Protein AF-A0A520HN28-F1 (afdb_monomer)

Radius of gyration: 15.73 Å; Cα contacts (8 Å, |Δi|>4): 301; chains: 1; bounding box: 36×32×41 Å

Foldseek 3Di:
DFPDKDKDWFWAQEPVRAAIKIWMKMKTKDLPQVCLVCQLPPQQPAPQKDWDPWDDAQNDTWGWIWDKDDDPFKIKTWIWTWDADPSMIMIMIGMMIGGRVHDGDDPPGHHPVVRSVVNVVVRRPDHDDDDD

pLDDT: mean 89.57, std 9.9, range [44.41, 97.94]

Mean predicted aligned error: 4.83 Å

Secondary structure (DSSP, 8-state):
--SEEEEEEEEEB-TTSSSEEEEEEEEEEE--HHHHHTGGGGGG-STT-EEEEEEEETTEEEEEEEEEEE-SSEEEEEEEEEEEETTEEEEEEEEEEEETTSPPPPTTPPBHHHHHHHHHHHHHT---S---

Solvent-accessible surface area (backbone atoms only — not comparable to full-atom values): 7020 Å² total; per-residue (Å²): 128,68,75,48,76,50,78,49,73,39,69,12,35,33,92,85,70,52,19,21,24,37,28,30,35,40,38,35,34,25,65,50,65,76,54,37,79,42,31,75,54,59,51,54,75,48,99,57,32,39,84,47,78,67,41,80,53,56,91,39,74,23,43,28,16,37,36,53,50,78,59,96,50,35,34,40,41,33,41,30,34,19,32,76,54,94,76,28,19,38,40,39,38,44,35,43,39,37,30,49,78,42,69,69,53,62,91,86,42,44,48,41,69,56,36,44,49,55,40,49,53,56,59,68,69,45,69,79,74,82,84,125

Structure (mmCIF, N/CA/C/O backbone):
data_AF-A0A520HN28-F1
#
_entry.id   AF-A0A520HN28-F1
#
loop_
_atom_site.group_PDB
_atom_site.id
_atom_site.type_symbol
_atom_site.label_atom_id
_atom_site.label_alt_id
_atom_site.label_comp_id
_atom_site.label_asym_id
_atom_site.label_entity_id
_atom_site.label_seq_id
_atom_site.pdbx_PDB_ins_code
_atom_site.Cartn_x
_atom_site.Cartn_y
_atom_site.Cartn_z
_atom_site.occupancy
_atom_site.B_iso_or_equiv
_atom_site.auth_seq_id
_atom_site.auth_comp_id
_atom_site.auth_asym_id
_atom_site.auth_atom_id
_atom_site.pdbx_PDB_model_num
ATOM 1 N N . MET A 1 1 ? -18.957 3.413 0.484 1.00 56.78 1 MET A N 1
ATOM 2 C CA . MET A 1 1 ? -17.827 4.060 -0.220 1.00 56.78 1 MET A CA 1
ATOM 3 C C . MET A 1 1 ? -16.946 4.739 0.820 1.00 56.78 1 MET A C 1
ATOM 5 O O . MET A 1 1 ? -17.413 4.866 1.945 1.00 56.78 1 MET A O 1
ATOM 9 N N . ALA A 1 2 ? -15.690 5.065 0.501 1.00 64.81 2 ALA A N 1
ATOM 10 C CA . ALA A 1 2 ? -14.836 5.834 1.411 1.00 64.81 2 ALA A CA 1
ATOM 11 C C . ALA A 1 2 ? -15.340 7.282 1.513 1.00 64.81 2 ALA A C 1
ATOM 13 O O . ALA A 1 2 ? -15.861 7.808 0.532 1.00 64.81 2 ALA A O 1
ATOM 14 N N 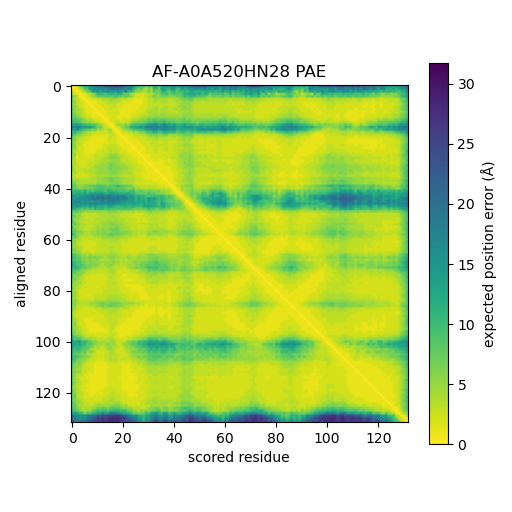. ASP A 1 3 ? -15.183 7.897 2.681 1.00 75.12 3 ASP A N 1
ATOM 15 C CA . ASP A 1 3 ? -15.627 9.268 2.951 1.00 75.12 3 ASP A CA 1
ATOM 16 C C . ASP A 1 3 ? -14.594 10.284 2.428 1.00 75.12 3 ASP A C 1
ATOM 18 O O . ASP A 1 3 ? -14.963 11.362 1.972 1.00 75.12 3 ASP A O 1
ATOM 22 N N . ALA A 1 4 ? -13.303 9.931 2.448 1.00 78.06 4 ALA A N 1
ATOM 23 C CA . ALA A 1 4 ? -12.239 10.660 1.758 1.00 78.06 4 ALA A CA 1
ATOM 24 C C . ALA A 1 4 ? -11.094 9.723 1.351 1.00 78.06 4 ALA A C 1
ATOM 26 O O . ALA A 1 4 ? -10.909 8.658 1.952 1.00 78.06 4 ALA A O 1
ATOM 27 N N . VAL A 1 5 ? -10.322 10.144 0.342 1.00 87.44 5 VAL A N 1
ATOM 28 C CA . VAL A 1 5 ? -9.172 9.406 -0.194 1.00 87.44 5 VAL A CA 1
ATOM 29 C C . VAL A 1 5 ? -8.017 10.364 -0.492 1.00 87.44 5 VAL A C 1
ATOM 31 O O . VAL A 1 5 ? -8.213 11.392 -1.134 1.00 87.44 5 VAL A O 1
ATOM 34 N N . ALA A 1 6 ? -6.808 9.998 -0.072 1.00 91.69 6 ALA A N 1
ATOM 35 C CA . ALA A 1 6 ? -5.555 10.602 -0.514 1.00 91.69 6 ALA A CA 1
ATOM 36 C C . ALA A 1 6 ? -4.742 9.568 -1.303 1.00 91.69 6 ALA A C 1
ATOM 38 O O . ALA A 1 6 ? -4.728 8.383 -0.966 1.00 91.69 6 ALA A O 1
ATOM 39 N N . ARG A 1 7 ? -4.062 10.007 -2.364 1.00 95.50 7 ARG A N 1
ATOM 40 C CA . ARG A 1 7 ? -3.231 9.141 -3.204 1.00 95.50 7 ARG A CA 1
ATOM 41 C C . ARG A 1 7 ? -1.917 9.834 -3.523 1.00 95.50 7 ARG A C 1
ATOM 43 O O . ARG A 1 7 ? -1.912 10.919 -4.092 1.00 95.50 7 ARG A O 1
ATOM 50 N N . PHE A 1 8 ? -0.823 9.147 -3.230 1.00 97.00 8 PHE A N 1
ATOM 51 C CA . PHE A 1 8 ? 0.528 9.522 -3.624 1.00 97.00 8 PHE A CA 1
ATOM 52 C C . PHE A 1 8 ? 1.049 8.460 -4.574 1.00 97.00 8 PHE A C 1
ATOM 54 O O . PHE A 1 8 ? 0.833 7.271 -4.340 1.00 97.00 8 PHE A O 1
ATOM 61 N N . TRP A 1 9 ? 1.697 8.869 -5.656 1.00 97.31 9 TRP A N 1
ATOM 62 C CA . TRP A 1 9 ? 2.242 7.926 -6.620 1.00 97.31 9 TRP A CA 1
ATOM 63 C C . TRP A 1 9 ? 3.431 8.512 -7.360 1.00 97.31 9 TRP A C 1
ATOM 65 O O . TRP A 1 9 ? 3.580 9.729 -7.472 1.00 97.31 9 TRP A O 1
ATOM 75 N N . GLN A 1 10 ? 4.271 7.623 -7.874 1.00 97.12 10 GLN A N 1
ATOM 76 C CA . GLN A 1 10 ? 5.426 7.981 -8.672 1.00 97.12 10 GLN A CA 1
ATOM 77 C C . GLN A 1 10 ? 5.666 6.918 -9.743 1.00 97.12 10 GLN A C 1
ATOM 79 O O . GLN A 1 10 ? 5.740 5.726 -9.445 1.00 97.12 10 GLN A O 1
ATOM 84 N N . VAL A 1 11 ? 5.799 7.362 -10.993 1.00 96.44 11 VAL A N 1
ATOM 85 C CA . VAL A 1 11 ? 6.295 6.521 -12.089 1.00 96.44 11 VAL A CA 1
ATOM 86 C C . VAL A 1 11 ? 7.805 6.353 -11.939 1.00 96.44 11 VAL A C 1
ATOM 88 O O . VAL A 1 11 ? 8.523 7.310 -11.641 1.00 96.44 11 VAL A O 1
ATOM 91 N N . ALA A 1 12 ? 8.285 5.136 -12.157 1.00 96.69 12 ALA A N 1
ATOM 92 C CA . ALA A 1 12 ? 9.661 4.740 -11.945 1.00 96.69 12 ALA A CA 1
ATOM 93 C C . ALA A 1 12 ? 10.150 3.774 -13.026 1.00 96.69 12 ALA A C 1
ATOM 95 O O . ALA A 1 12 ? 9.376 3.060 -13.673 1.00 96.69 12 ALA A O 1
ATOM 96 N N . LYS A 1 13 ? 11.473 3.740 -13.188 1.00 95.94 13 LYS A N 1
ATOM 97 C CA . LYS A 1 13 ? 12.160 2.782 -14.053 1.00 95.94 13 LYS A CA 1
ATOM 98 C C . LYS A 1 13 ? 12.034 1.375 -13.467 1.00 95.94 13 LYS A C 1
ATOM 100 O O . LYS A 1 13 ? 12.406 1.193 -12.301 1.00 95.94 13 LYS A O 1
ATOM 105 N N . PRO A 1 14 ? 11.533 0.404 -14.247 1.00 92.69 14 PRO A N 1
ATOM 106 C CA . PRO A 1 14 ? 11.383 -0.974 -13.806 1.00 92.69 14 PRO A CA 1
ATOM 107 C C . PRO A 1 14 ? 12.756 -1.605 -13.553 1.00 92.69 14 PRO A C 1
ATOM 109 O O . PRO A 1 14 ? 13.738 -1.259 -14.213 1.00 92.69 14 PRO A O 1
ATOM 112 N N . ARG A 1 15 ? 12.837 -2.547 -12.608 1.00 87.56 15 ARG A N 1
ATOM 113 C CA . ARG A 1 15 ? 14.091 -3.260 -12.307 1.00 87.56 15 ARG A CA 1
ATOM 114 C C . ARG A 1 15 ? 14.584 -4.116 -13.482 1.00 87.56 15 ARG A C 1
ATOM 116 O O . ARG A 1 15 ? 15.789 -4.254 -13.657 1.00 87.56 15 ARG A O 1
ATOM 123 N N . ASP A 1 16 ? 13.667 -4.682 -14.257 1.00 80.75 16 ASP A N 1
ATOM 124 C CA . ASP A 1 16 ? 13.908 -5.561 -15.410 1.00 80.75 16 ASP A CA 1
ATOM 125 C C . ASP A 1 16 ? 13.970 -4.805 -16.752 1.00 80.75 16 ASP A C 1
ATOM 127 O O . ASP A 1 16 ? 14.130 -5.418 -17.803 1.00 80.75 16 ASP A O 1
ATOM 131 N N . GLY A 1 17 ? 13.891 -3.470 -16.729 1.00 77.06 17 GLY A N 1
ATOM 132 C CA . GLY A 1 17 ? 14.136 -2.610 -17.892 1.00 77.06 17 GLY A CA 1
ATOM 133 C C . GLY A 1 17 ? 12.993 -2.507 -18.908 1.00 77.06 17 GLY A C 1
ATOM 134 O O . GLY A 1 17 ? 13.103 -1.709 -19.837 1.00 77.06 17 GLY A O 1
ATOM 135 N N . VAL A 1 18 ? 11.893 -3.248 -18.738 1.00 83.56 18 VAL A N 1
ATOM 136 C CA . VAL A 1 18 ? 10.777 -3.268 -19.698 1.00 83.56 18 VAL A CA 1
ATOM 137 C C . VAL A 1 18 ? 9.565 -2.507 -19.164 1.00 83.56 18 VAL A C 1
ATOM 139 O O . VAL A 1 18 ? 9.041 -2.804 -18.091 1.00 83.56 18 VAL A O 1
ATOM 142 N N . GLY A 1 19 ? 9.090 -1.536 -19.947 1.00 90.94 19 GLY A N 1
ATOM 143 C CA . GLY A 1 19 ? 7.911 -0.739 -19.620 1.00 90.94 19 GLY A CA 1
ATOM 144 C C . GLY A 1 19 ? 8.154 0.230 -18.461 1.00 90.94 19 GLY A C 1
ATOM 145 O O . GLY A 1 19 ? 9.195 0.885 -18.397 1.00 90.94 19 GLY A O 1
ATOM 146 N N . GLN A 1 20 ? 7.187 0.337 -17.548 1.00 94.56 20 GLN A N 1
ATOM 147 C CA . GLN A 1 20 ? 7.249 1.232 -16.388 1.00 94.56 20 GLN A CA 1
ATOM 148 C C . GLN A 1 20 ? 6.662 0.598 -15.125 1.00 94.56 20 GLN A C 1
ATOM 150 O O . GLN A 1 20 ? 5.839 -0.315 -15.193 1.00 94.56 20 GLN A O 1
ATOM 155 N N . VAL A 1 21 ? 7.047 1.123 -13.962 1.00 95.62 21 VAL A N 1
ATOM 156 C CA . VAL A 1 21 ? 6.429 0.788 -12.673 1.00 95.62 21 VAL A CA 1
ATOM 157 C C . VAL A 1 21 ? 5.823 2.041 -12.061 1.00 95.62 21 VAL A C 1
ATOM 159 O O . VAL A 1 21 ? 6.410 3.115 -12.131 1.00 95.62 21 VAL A O 1
ATOM 162 N N . ILE A 1 22 ? 4.661 1.903 -11.436 1.00 96.56 22 ILE A N 1
ATOM 163 C CA . ILE A 1 22 ? 4.045 2.918 -10.592 1.00 96.56 22 ILE A CA 1
ATOM 164 C C . ILE A 1 22 ? 4.126 2.424 -9.153 1.00 96.56 22 ILE A C 1
ATOM 166 O O . ILE A 1 22 ? 3.546 1.398 -8.802 1.00 96.56 22 ILE A O 1
ATOM 170 N N . GLU A 1 23 ? 4.838 3.169 -8.316 1.00 97.94 23 GLU A N 1
ATOM 171 C CA . GLU A 1 23 ? 4.820 2.980 -6.870 1.00 97.94 23 GLU A CA 1
ATOM 172 C C . GLU A 1 23 ? 3.795 3.936 -6.272 1.00 97.94 23 GLU A C 1
ATOM 174 O O . GLU A 1 23 ? 3.785 5.121 -6.598 1.00 97.94 23 GLU A O 1
ATOM 179 N N . MET A 1 24 ? 2.907 3.424 -5.424 1.00 97.81 24 MET A N 1
ATOM 180 C CA . MET A 1 24 ? 1.760 4.169 -4.923 1.00 97.81 24 MET A CA 1
ATOM 181 C C . MET A 1 24 ? 1.466 3.864 -3.454 1.00 97.81 24 MET A C 1
ATOM 183 O O . MET A 1 24 ? 1.652 2.736 -2.988 1.00 97.81 24 MET A O 1
ATOM 187 N N . VAL A 1 25 ? 0.961 4.876 -2.748 1.00 97.19 25 VAL A N 1
ATOM 188 C CA . VAL A 1 25 ? 0.250 4.755 -1.471 1.00 97.19 25 VAL A CA 1
ATOM 189 C C . VAL A 1 25 ? -1.132 5.374 -1.638 1.00 97.19 25 VAL A C 1
ATOM 191 O O . VAL A 1 25 ? -1.259 6.531 -2.045 1.00 97.19 25 VAL A O 1
ATOM 194 N N . GLN A 1 26 ? -2.171 4.610 -1.321 1.00 95.31 26 GLN A N 1
ATOM 195 C CA . GLN A 1 26 ? -3.540 5.105 -1.217 1.00 95.31 26 GLN A CA 1
ATOM 196 C C . GLN A 1 26 ? -3.978 5.057 0.236 1.00 95.31 26 GLN A C 1
ATOM 198 O O . GLN A 1 26 ? -3.679 4.103 0.943 1.00 95.31 26 GLN A O 1
ATOM 203 N N . ILE A 1 27 ? -4.679 6.089 0.681 1.00 94.12 27 ILE A N 1
ATOM 204 C CA . ILE A 1 27 ? -5.158 6.222 2.051 1.00 94.12 27 ILE A CA 1
ATOM 205 C C . ILE A 1 27 ? -6.626 6.588 1.966 1.00 94.12 27 ILE A C 1
ATOM 207 O O . ILE A 1 27 ? -6.989 7.489 1.215 1.00 94.12 27 ILE A O 1
ATOM 211 N N . GLY A 1 28 ? -7.469 5.926 2.741 1.00 93.25 28 GLY A N 1
ATOM 212 C CA . GLY A 1 28 ? -8.877 6.269 2.836 1.00 93.25 28 GLY A CA 1
ATOM 213 C C . GLY A 1 28 ? -9.411 6.075 4.240 1.00 93.25 28 GLY A C 1
ATOM 214 O O . GLY A 1 28 ? -8.855 5.315 5.034 1.00 93.25 28 GLY A O 1
ATOM 215 N N . PHE A 1 29 ? -10.520 6.743 4.537 1.00 93.44 29 PHE A N 1
ATOM 216 C CA . PHE A 1 29 ? -11.283 6.470 5.748 1.00 93.44 29 PHE A CA 1
ATOM 217 C C . PHE A 1 29 ? -12.780 6.418 5.466 1.00 93.44 29 PHE A C 1
ATOM 219 O O . PHE A 1 29 ? -13.258 6.969 4.474 1.00 93.44 29 PHE A O 1
ATOM 226 N N . SER A 1 30 ? -13.532 5.747 6.335 1.00 93.69 30 SER A N 1
ATOM 227 C CA . SER A 1 30 ? -14.991 5.804 6.322 1.00 93.69 30 SER A CA 1
ATOM 228 C C . SER A 1 30 ? -15.584 5.578 7.703 1.00 93.69 30 SER A C 1
ATOM 230 O O . SER A 1 30 ? -15.141 4.699 8.445 1.00 93.69 30 SER A O 1
ATOM 232 N N . ARG A 1 31 ? -16.629 6.344 8.015 1.00 93.62 31 ARG A N 1
ATOM 233 C CA . ARG A 1 31 ? -17.474 6.190 9.209 1.00 93.62 31 ARG A CA 1
ATOM 234 C C . ARG A 1 31 ? -18.761 5.420 8.923 1.00 93.62 31 ARG A C 1
ATOM 236 O O . ARG A 1 31 ? -19.568 5.205 9.821 1.00 93.62 31 ARG A O 1
ATOM 243 N N . ASN A 1 32 ? -18.982 5.001 7.676 1.00 94.25 32 ASN A N 1
ATOM 244 C CA . ASN A 1 32 ? -20.153 4.213 7.320 1.00 94.25 32 ASN A CA 1
ATOM 245 C C . ASN A 1 32 ? -20.154 2.883 8.094 1.00 94.25 32 ASN A C 1
ATOM 247 O O . ASN A 1 32 ? -19.217 2.093 7.970 1.00 94.25 32 ASN A O 1
ATOM 251 N N . ALA A 1 33 ? -21.226 2.613 8.844 1.00 93.69 33 ALA A N 1
ATOM 252 C CA . ALA A 1 33 ? -21.321 1.447 9.723 1.00 93.69 33 ALA A CA 1
ATOM 253 C C . ALA A 1 33 ? -21.069 0.112 8.994 1.00 93.69 33 ALA A C 1
ATOM 255 O O . ALA A 1 33 ? -20.368 -0.754 9.515 1.00 93.69 33 ALA A O 1
ATOM 256 N N . ALA A 1 34 ? -21.550 -0.036 7.754 1.00 91.56 34 ALA A N 1
ATOM 257 C CA . ALA A 1 34 ? -21.325 -1.242 6.958 1.00 91.56 34 ALA A CA 1
ATOM 258 C C . ALA A 1 34 ? -19.863 -1.387 6.497 1.00 91.56 34 ALA A C 1
ATOM 260 O O . ALA A 1 34 ? -19.373 -2.503 6.320 1.00 91.56 34 ALA A O 1
ATOM 261 N N . VAL A 1 35 ? -19.144 -0.274 6.302 1.00 90.56 35 VAL A N 1
ATOM 262 C CA . VAL A 1 35 ? -17.700 -0.288 6.015 1.00 90.56 35 VAL A CA 1
ATOM 263 C C . VAL A 1 35 ? -16.906 -0.621 7.275 1.00 90.56 35 VAL A C 1
ATOM 265 O O . VAL A 1 35 ? -16.007 -1.457 7.210 1.00 90.56 35 VAL A O 1
ATOM 268 N N . VAL A 1 36 ? -17.265 -0.029 8.415 1.00 93.50 36 VAL A N 1
ATOM 269 C CA . VAL A 1 36 ? -16.621 -0.284 9.712 1.00 93.50 36 VAL A CA 1
ATOM 270 C C . VAL A 1 36 ? -16.752 -1.755 10.108 1.00 93.50 36 VAL A C 1
ATOM 272 O O . VAL A 1 36 ? -15.739 -2.390 10.397 1.00 93.50 36 VAL A O 1
ATOM 275 N N . ALA A 1 37 ? -17.953 -2.333 10.003 1.00 92.12 37 ALA A N 1
ATOM 276 C CA . ALA A 1 37 ? -18.224 -3.729 10.359 1.00 92.12 37 ALA A CA 1
ATOM 277 C C . ALA A 1 37 ? -17.363 -4.747 9.587 1.00 92.12 37 ALA A C 1
ATOM 279 O O . ALA A 1 37 ? -17.040 -5.812 10.104 1.00 92.12 37 ALA A O 1
ATOM 280 N N . ARG A 1 38 ? -16.955 -4.417 8.354 1.00 90.44 38 ARG A N 1
ATOM 281 C CA . ARG A 1 38 ? -16.125 -5.283 7.496 1.00 90.44 38 ARG A CA 1
ATOM 282 C C . ARG A 1 38 ? -14.682 -4.803 7.339 1.00 90.44 38 ARG A C 1
ATOM 284 O O . ARG A 1 38 ? -13.940 -5.365 6.536 1.00 90.44 38 ARG A O 1
ATOM 291 N N . CYS A 1 39 ? -14.286 -3.745 8.045 1.00 90.94 39 CYS A N 1
ATOM 292 C CA . CYS A 1 39 ? -13.024 -3.048 7.805 1.00 90.94 39 CYS A CA 1
ATOM 293 C C . CYS A 1 39 ? -11.826 -3.996 7.922 1.00 90.94 39 CYS A C 1
ATOM 295 O O . CYS A 1 39 ? -10.994 -4.075 7.018 1.00 90.94 39 CYS A O 1
ATOM 297 N N . GLY A 1 40 ? -11.803 -4.792 8.996 1.00 85.12 40 GLY A N 1
ATOM 298 C CA . GLY A 1 40 ? -10.724 -5.731 9.284 1.00 85.12 40 GLY A CA 1
ATOM 299 C C . GLY A 1 40 ? -10.565 -6.848 8.254 1.00 85.12 40 GLY A C 1
ATOM 300 O O . GLY A 1 40 ? -9.482 -7.403 8.160 1.00 85.12 40 GLY A O 1
ATOM 301 N N . THR A 1 41 ? -11.581 -7.168 7.449 1.00 83.69 41 THR A N 1
ATOM 302 C CA . THR A 1 41 ? -11.537 -8.260 6.455 1.00 83.69 41 THR A CA 1
ATOM 303 C C . THR A 1 41 ? -11.556 -7.764 5.012 1.00 83.69 41 THR A C 1
ATOM 305 O O . THR A 1 41 ? -11.387 -8.550 4.084 1.00 83.69 41 THR A O 1
ATOM 308 N N . ALA A 1 42 ? -11.713 -6.456 4.789 1.00 76.31 42 ALA A N 1
ATOM 309 C CA . ALA A 1 42 ? -11.805 -5.883 3.449 1.00 76.31 42 ALA A CA 1
ATOM 310 C C . ALA A 1 42 ? -10.550 -6.127 2.591 1.00 76.31 42 ALA A C 1
ATOM 312 O O . ALA A 1 42 ? -10.679 -6.257 1.378 1.00 76.31 42 ALA A O 1
ATOM 313 N N . GLY A 1 43 ? -9.366 -6.227 3.206 1.00 65.94 43 GLY A N 1
ATOM 314 C CA . GLY A 1 43 ? -8.119 -6.559 2.505 1.00 65.94 43 GLY A CA 1
ATOM 315 C C . GLY A 1 43 ? -7.954 -8.046 2.157 1.00 65.94 43 GLY A C 1
ATOM 316 O O . GLY A 1 43 ? -7.039 -8.394 1.427 1.00 65.94 43 GLY A O 1
ATOM 317 N N . ALA A 1 44 ? -8.840 -8.935 2.617 1.00 67.75 44 ALA A N 1
ATOM 318 C CA . ALA A 1 44 ? -8.781 -10.370 2.311 1.00 67.75 44 ALA A CA 1
ATOM 319 C C . ALA A 1 44 ? -9.532 -10.764 1.023 1.00 67.75 44 ALA A C 1
ATOM 321 O O . ALA A 1 44 ? -9.625 -11.943 0.707 1.00 67.75 44 ALA A O 1
ATOM 322 N N . LYS A 1 45 ? -10.142 -9.808 0.309 1.00 66.94 45 LYS A N 1
ATOM 323 C CA . LYS A 1 45 ? -11.139 -10.099 -0.739 1.00 66.94 45 LYS A CA 1
ATOM 324 C C . LYS A 1 45 ? -10.569 -10.464 -2.118 1.00 66.94 45 LYS A C 1
ATOM 326 O O . LYS A 1 45 ? -11.355 -10.728 -3.023 1.00 66.94 45 LYS A O 1
ATOM 331 N N . GLY A 1 46 ? -9.250 -10.456 -2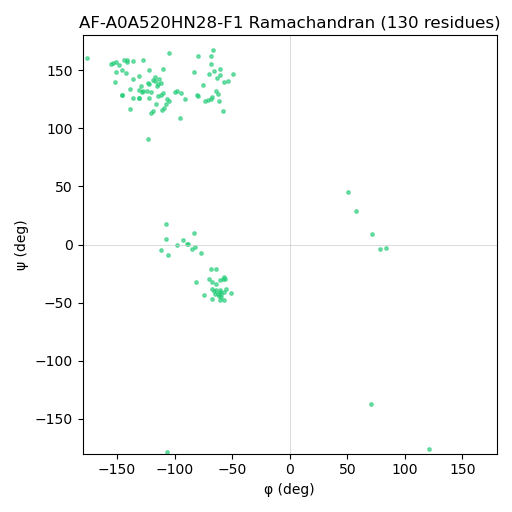.304 1.00 62.25 46 GLY A N 1
ATOM 332 C CA . GLY A 1 46 ? -8.619 -10.883 -3.556 1.00 62.25 46 GLY A CA 1
ATOM 333 C C . GLY A 1 46 ? -8.453 -12.403 -3.628 1.00 62.25 46 GLY A C 1
ATOM 334 O O . GLY A 1 46 ? -8.209 -13.038 -2.607 1.00 62.25 46 GLY A O 1
ATOM 335 N N . ALA A 1 47 ? -8.513 -12.984 -4.832 1.00 65.94 47 ALA A N 1
ATOM 336 C CA . ALA A 1 47 ? -8.272 -14.421 -5.049 1.00 65.94 47 ALA A CA 1
ATOM 337 C C . ALA A 1 47 ? -6.885 -14.881 -4.548 1.00 65.94 47 ALA A C 1
ATOM 339 O O . ALA A 1 47 ? -6.727 -16.016 -4.112 1.00 65.94 47 ALA A O 1
ATOM 340 N N . ASN A 1 48 ? -5.909 -13.966 -4.545 1.00 72.69 48 ASN A N 1
ATOM 341 C CA . ASN A 1 48 ? -4.543 -14.182 -4.055 1.00 72.69 48 ASN A CA 1
ATOM 342 C C . ASN A 1 48 ? -4.269 -13.458 -2.722 1.00 72.69 48 ASN A C 1
ATOM 344 O O . ASN A 1 48 ? -3.115 -13.203 -2.369 1.00 72.69 48 ASN A O 1
ATOM 348 N N . GLY A 1 49 ? -5.323 -13.064 -2.005 1.00 80.75 49 GLY A N 1
ATOM 349 C CA . GLY A 1 49 ? -5.211 -12.362 -0.736 1.00 80.75 49 GLY A CA 1
ATOM 350 C C . GLY A 1 49 ? -4.707 -13.282 0.364 1.00 80.75 49 GLY A C 1
ATOM 351 O O . GLY A 1 49 ? -5.307 -14.312 0.661 1.00 80.75 49 GLY A O 1
ATOM 352 N N . ARG A 1 50 ? -3.611 -12.895 1.015 1.00 90.25 50 ARG A N 1
ATOM 353 C CA . ARG A 1 50 ? -3.041 -13.631 2.148 1.00 90.25 50 ARG A CA 1
ATOM 354 C C . ARG A 1 50 ? -2.916 -12.722 3.358 1.00 90.25 50 ARG A C 1
ATOM 356 O O . ARG A 1 50 ? -2.377 -11.620 3.267 1.00 90.25 50 ARG A O 1
ATOM 363 N N . ARG A 1 51 ? -3.377 -13.204 4.514 1.00 92.44 51 ARG A N 1
ATOM 364 C CA . ARG A 1 51 ? -3.172 -12.525 5.798 1.00 92.44 51 ARG A CA 1
ATOM 365 C C . ARG A 1 51 ? -1.681 -12.486 6.136 1.00 92.44 51 ARG A C 1
ATOM 367 O O . ARG A 1 51 ? -0.996 -13.503 6.058 1.00 92.44 51 ARG A O 1
ATOM 374 N N . LEU A 1 52 ? -1.196 -11.316 6.525 1.00 94.00 52 LEU A N 1
ATOM 375 C CA . LEU A 1 52 ? 0.145 -11.117 7.065 1.00 94.00 52 LEU A CA 1
ATOM 376 C C . LEU A 1 52 ? 0.067 -10.915 8.586 1.00 94.00 52 LEU A C 1
ATOM 378 O O . LEU A 1 52 ? -1.018 -10.629 9.108 1.00 94.00 52 LEU A O 1
ATOM 382 N N . PRO A 1 53 ? 1.201 -11.018 9.304 1.00 95.69 53 PRO A N 1
ATOM 383 C CA . PRO A 1 53 ? 1.284 -10.525 10.669 1.00 95.69 53 PRO A CA 1
ATOM 384 C C . PRO A 1 53 ? 0.845 -9.064 10.743 1.00 95.69 53 PRO A C 1
ATOM 386 O O . PRO A 1 53 ? 1.157 -8.261 9.856 1.00 95.69 53 PRO A O 1
ATOM 389 N N . ASP A 1 54 ? 0.128 -8.730 11.809 1.00 94.88 54 ASP A N 1
ATOM 390 C CA . ASP A 1 54 ? -0.317 -7.363 12.042 1.00 94.88 54 ASP A CA 1
ATOM 391 C C . ASP A 1 54 ? 0.877 -6.412 12.165 1.00 94.88 54 ASP A C 1
ATOM 393 O O . ASP A 1 54 ? 1.966 -6.793 12.599 1.00 94.88 54 ASP A O 1
ATOM 397 N N . ARG A 1 55 ? 0.665 -5.154 11.779 1.00 93.19 55 ARG A N 1
ATOM 398 C CA . ARG A 1 55 ? 1.699 -4.116 11.799 1.00 93.19 55 ARG A CA 1
ATOM 399 C C . ARG A 1 55 ? 1.331 -2.994 12.750 1.00 93.19 55 ARG A C 1
ATOM 401 O O . ARG A 1 55 ? 0.171 -2.606 12.839 1.00 93.19 55 ARG A O 1
ATOM 408 N N . MET A 1 56 ? 2.335 -2.442 13.419 1.00 92.50 56 MET A N 1
ATOM 409 C CA . MET A 1 56 ? 2.187 -1.203 14.174 1.00 92.50 56 MET A CA 1
ATOM 410 C C . MET A 1 56 ? 2.526 -0.026 13.267 1.00 92.50 56 MET A C 1
ATOM 412 O O . MET A 1 56 ? 3.602 0.005 12.673 1.00 92.50 56 MET A O 1
ATOM 416 N N . LEU A 1 57 ? 1.608 0.929 13.151 1.00 90.38 57 LEU A N 1
ATOM 417 C CA . LEU A 1 57 ? 1.813 2.154 12.383 1.00 90.38 57 LEU A CA 1
ATOM 418 C C . LEU A 1 57 ? 1.080 3.305 13.070 1.00 90.38 57 LEU A C 1
ATOM 420 O O . LEU A 1 57 ? -0.092 3.175 13.434 1.00 90.38 57 LEU A O 1
ATOM 424 N N . GLY A 1 58 ? 1.801 4.403 13.303 1.00 86.75 58 GLY A N 1
ATOM 425 C CA . GLY A 1 58 ? 1.272 5.582 13.989 1.00 86.75 58 GLY A CA 1
ATOM 426 C C . GLY A 1 58 ? 0.716 5.301 15.392 1.00 86.75 58 GLY A C 1
ATOM 427 O O . GLY A 1 58 ? -0.223 5.971 15.798 1.00 86.75 58 GLY A O 1
ATOM 428 N N . GLY A 1 59 ? 1.237 4.293 16.105 1.00 89.44 59 GLY A N 1
ATOM 429 C CA . GLY A 1 59 ? 0.763 3.891 17.440 1.00 89.44 59 GLY A CA 1
ATOM 430 C C . GLY A 1 59 ? -0.445 2.945 17.453 1.00 89.44 59 GLY A C 1
ATOM 431 O O . GLY A 1 59 ? -0.831 2.467 18.516 1.00 89.44 59 GLY A O 1
ATOM 432 N N . HIS A 1 60 ? -1.009 2.609 16.292 1.00 93.12 60 HIS A N 1
ATOM 433 C CA . HIS A 1 60 ? -2.161 1.715 16.182 1.00 93.12 60 HIS A CA 1
ATOM 434 C C . HIS A 1 60 ? -1.781 0.370 15.568 1.00 93.12 60 HIS A C 1
ATOM 436 O O . HIS A 1 60 ? -0.858 0.276 14.756 1.00 93.12 60 HIS A O 1
ATOM 442 N N . ARG A 1 61 ? -2.523 -0.675 15.947 1.00 94.44 61 ARG A N 1
ATOM 443 C CA . ARG A 1 61 ? -2.429 -2.000 15.331 1.00 94.44 61 ARG A CA 1
ATOM 444 C C . ARG A 1 61 ? -3.228 -2.015 14.032 1.00 94.44 61 ARG A C 1
ATOM 446 O O . ARG A 1 61 ? -4.410 -1.667 14.010 1.00 94.44 61 ARG A O 1
ATOM 453 N N . TRP A 1 62 ? -2.585 -2.459 12.965 1.00 95.06 62 TRP A N 1
ATOM 454 C CA . TRP A 1 62 ? -3.166 -2.616 11.642 1.00 95.06 62 TRP A CA 1
ATOM 455 C C . TRP A 1 62 ? -3.197 -4.084 11.273 1.00 95.06 62 TRP A C 1
ATOM 457 O O . TRP A 1 62 ? -2.185 -4.783 11.301 1.00 95.06 62 TRP A O 1
ATOM 467 N N . THR A 1 63 ? -4.377 -4.529 10.875 1.00 95.50 63 THR A N 1
ATOM 468 C CA . THR A 1 63 ? -4.531 -5.784 10.163 1.00 95.50 63 THR A CA 1
ATOM 469 C C . THR A 1 63 ? -3.894 -5.639 8.782 1.00 95.50 63 THR A C 1
ATOM 471 O O . THR A 1 63 ? -4.234 -4.707 8.055 1.00 95.50 63 THR A O 1
ATOM 474 N N . ALA A 1 64 ? -2.992 -6.552 8.422 1.00 95.38 64 ALA A N 1
ATOM 475 C CA . ALA A 1 64 ? -2.234 -6.485 7.177 1.00 95.38 64 ALA A CA 1
ATOM 476 C C . ALA A 1 64 ? -2.532 -7.664 6.244 1.00 95.38 64 ALA A C 1
ATOM 478 O O . ALA A 1 64 ? -2.626 -8.814 6.678 1.00 95.38 64 ALA A O 1
ATOM 479 N N . TYR A 1 65 ? -2.614 -7.381 4.950 1.00 94.56 65 TYR A N 1
ATOM 480 C CA . TYR A 1 65 ? -2.790 -8.368 3.890 1.00 94.56 65 TYR A CA 1
ATOM 481 C C . TYR A 1 65 ? -1.776 -8.138 2.779 1.00 94.56 65 TYR A C 1
ATOM 483 O O . TYR A 1 65 ? -1.440 -6.997 2.479 1.00 94.56 65 TYR A O 1
ATOM 491 N N . SER A 1 66 ? -1.305 -9.214 2.156 1.00 93.56 66 SER A N 1
ATOM 492 C CA . SER A 1 66 ? -0.665 -9.148 0.844 1.00 93.56 66 SER A CA 1
ATOM 493 C C . SER A 1 66 ? -1.684 -9.523 -0.219 1.00 93.56 66 SER A C 1
ATOM 495 O O . SER A 1 66 ? -2.330 -10.562 -0.087 1.00 93.56 66 SER A O 1
ATOM 497 N N . ASN A 1 67 ? -1.769 -8.725 -1.275 1.00 91.00 67 ASN A N 1
ATOM 498 C CA . ASN A 1 67 ? -2.541 -9.012 -2.475 1.00 91.00 67 ASN A CA 1
ATOM 499 C C . ASN A 1 67 ? -1.653 -8.867 -3.707 1.00 91.00 67 ASN A C 1
ATOM 501 O O . ASN A 1 67 ? -0.625 -8.189 -3.684 1.00 91.00 67 ASN A O 1
ATOM 505 N N . GLY A 1 68 ? -2.058 -9.499 -4.797 1.00 89.38 68 GLY A N 1
ATOM 506 C CA . GLY A 1 68 ? -1.370 -9.347 -6.061 1.00 89.38 68 GLY A CA 1
ATOM 507 C C . GLY A 1 68 ? -2.065 -10.085 -7.185 1.00 89.38 68 GLY A C 1
ATOM 508 O O . GLY A 1 68 ? -2.865 -10.994 -6.962 1.00 89.38 68 GLY A O 1
ATOM 509 N N . ASP A 1 69 ? -1.745 -9.667 -8.394 1.00 89.62 69 ASP A N 1
ATOM 510 C CA . ASP A 1 69 ? -2.189 -10.311 -9.617 1.00 89.62 69 ASP A CA 1
ATOM 511 C C . ASP A 1 69 ? -1.138 -10.081 -10.702 1.00 89.62 69 ASP A C 1
ATOM 513 O O . ASP A 1 69 ? -0.436 -9.066 -10.703 1.00 89.62 69 ASP A O 1
ATOM 517 N N . ALA A 1 70 ? -0.998 -11.030 -11.614 1.00 88.12 70 ALA A N 1
ATOM 518 C CA . ALA A 1 70 ? -0.035 -10.965 -12.695 1.00 88.12 70 ALA A CA 1
ATOM 519 C C . ALA A 1 70 ? -0.681 -11.469 -13.983 1.00 88.12 70 ALA A C 1
ATOM 521 O O . ALA A 1 70 ? -1.042 -12.635 -14.108 1.00 88.12 70 ALA A O 1
ATOM 522 N N . GLY A 1 71 ? -0.781 -10.574 -14.961 1.00 87.88 71 GLY A N 1
ATOM 523 C CA . GLY A 1 71 ? -1.135 -10.891 -16.336 1.00 87.88 71 GLY A CA 1
ATOM 524 C C . GLY A 1 71 ? 0.077 -10.800 -17.263 1.00 87.88 71 GLY A C 1
ATOM 525 O O . GLY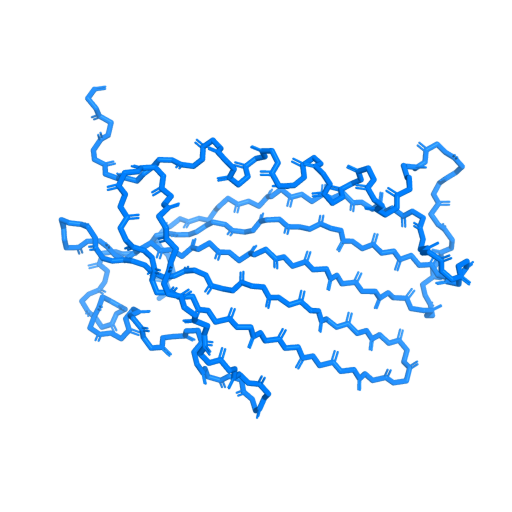 A 1 71 ? 1.191 -10.465 -16.854 1.00 87.88 71 GLY A O 1
ATOM 526 N N . MET A 1 72 ? -0.150 -11.048 -18.554 1.00 87.19 72 MET A N 1
ATOM 527 C CA . MET A 1 72 ? 0.920 -11.006 -19.561 1.00 87.19 72 MET A CA 1
ATOM 528 C C . MET A 1 72 ? 1.585 -9.624 -19.663 1.00 87.19 72 MET A C 1
ATOM 530 O O . MET A 1 72 ? 2.808 -9.523 -19.745 1.00 87.19 72 MET A O 1
ATOM 534 N N . SER A 1 73 ? 0.794 -8.551 -19.611 1.00 90.56 73 SER A N 1
ATOM 535 C CA . SER A 1 73 ? 1.270 -7.183 -19.873 1.00 90.56 73 SER A CA 1
ATOM 536 C C . SER A 1 73 ? 1.414 -6.319 -18.622 1.00 90.56 73 SER A C 1
ATOM 538 O O . SER A 1 73 ? 1.943 -5.210 -18.704 1.00 90.56 73 SER A O 1
ATOM 540 N N . GLN A 1 74 ? 0.939 -6.798 -17.473 1.00 92.31 74 GLN A N 1
ATOM 541 C CA . GLN A 1 74 ? 0.874 -6.018 -16.244 1.00 92.31 74 GLN A CA 1
ATOM 542 C C . GLN A 1 74 ? 0.884 -6.907 -15.008 1.00 92.31 74 GLN A C 1
ATOM 544 O O . GLN A 1 74 ? 0.436 -8.049 -15.056 1.00 92.31 74 GLN A O 1
ATOM 549 N N . SER A 1 75 ? 1.330 -6.360 -13.887 1.00 93.06 75 SER A N 1
ATOM 550 C CA . SER A 1 75 ? 1.206 -7.012 -12.588 1.00 93.06 75 SER A CA 1
ATOM 551 C C . SER A 1 75 ? 0.989 -5.991 -11.486 1.00 93.06 75 SER A C 1
ATOM 553 O O . SER A 1 75 ? 1.481 -4.868 -11.563 1.00 93.06 75 SER A O 1
ATOM 555 N N . ILE A 1 76 ? 0.284 -6.395 -10.440 1.00 92.94 76 ILE A N 1
ATOM 556 C CA . ILE A 1 76 ? 0.088 -5.630 -9.218 1.00 92.94 76 ILE A CA 1
ATOM 557 C C . ILE A 1 76 ? 0.595 -6.441 -8.028 1.00 92.94 76 ILE A C 1
ATOM 559 O O . ILE A 1 76 ? 0.349 -7.640 -7.924 1.00 92.94 76 ILE A O 1
ATOM 563 N N . ALA A 1 77 ? 1.285 -5.772 -7.116 1.00 93.69 77 ALA A N 1
ATOM 564 C CA . ALA A 1 77 ? 1.597 -6.273 -5.788 1.00 93.69 77 ALA A CA 1
ATOM 565 C C . ALA A 1 77 ? 1.175 -5.211 -4.776 1.00 93.69 77 ALA A C 1
ATOM 567 O O . ALA A 1 77 ? 1.497 -4.035 -4.940 1.00 93.69 77 ALA A O 1
ATOM 568 N N . ALA A 1 78 ? 0.443 -5.607 -3.743 1.00 94.19 78 ALA A N 1
ATOM 569 C CA . ALA A 1 78 ? -0.106 -4.695 -2.757 1.00 94.19 78 ALA A CA 1
ATOM 570 C C . ALA A 1 78 ? 0.073 -5.226 -1.333 1.00 94.19 78 ALA A C 1
ATOM 572 O O . ALA A 1 78 ? -0.037 -6.426 -1.074 1.00 94.19 78 ALA A O 1
ATOM 573 N N . THR A 1 79 ? 0.348 -4.315 -0.401 1.00 95.00 79 THR A N 1
ATOM 574 C CA . THR A 1 79 ? 0.151 -4.537 1.033 1.00 95.00 79 THR A CA 1
ATOM 575 C C . THR A 1 79 ? -0.992 -3.654 1.504 1.00 95.00 79 THR A C 1
ATOM 577 O O . THR A 1 79 ? -0.857 -2.429 1.499 1.00 95.00 79 THR A O 1
ATOM 580 N N . ASP A 1 80 ? -2.077 -4.277 1.950 1.00 94.50 80 ASP A N 1
ATOM 581 C CA . ASP A 1 80 ? -3.283 -3.585 2.389 1.00 94.50 80 ASP A CA 1
ATOM 582 C C . ASP A 1 80 ? -3.359 -3.607 3.910 1.00 94.50 80 ASP A C 1
ATOM 584 O O . ASP A 1 80 ? -3.355 -4.663 4.547 1.00 94.50 80 ASP A O 1
ATOM 588 N N . LEU A 1 81 ? -3.443 -2.425 4.500 1.00 94.75 81 LEU A N 1
ATOM 589 C CA . LEU A 1 81 ? -3.522 -2.206 5.932 1.00 94.75 81 LEU A CA 1
ATOM 590 C C . LEU A 1 81 ? -4.920 -1.706 6.273 1.00 94.75 81 LEU A C 1
ATOM 592 O O . LEU A 1 81 ? -5.435 -0.771 5.655 1.00 94.75 81 LEU A O 1
ATOM 596 N N . ARG A 1 82 ? -5.546 -2.326 7.269 1.00 95.25 82 ARG A N 1
ATOM 597 C CA . ARG A 1 82 ? -6.876 -1.962 7.761 1.00 95.25 82 ARG A CA 1
ATOM 598 C C . ARG A 1 82 ? -6.846 -1.798 9.273 1.00 95.25 82 ARG A C 1
ATOM 600 O O . ARG A 1 82 ? -6.284 -2.636 9.977 1.00 95.25 82 ARG A O 1
ATOM 607 N N . THR A 1 83 ? -7.476 -0.751 9.784 1.00 94.81 83 THR A N 1
ATOM 608 C CA . THR A 1 83 ? -7.678 -0.581 11.226 1.00 94.81 83 THR A CA 1
ATOM 609 C C . THR A 1 83 ? -8.981 0.156 11.506 1.00 94.81 83 THR A C 1
ATOM 611 O O . THR A 1 83 ? -9.478 0.894 10.656 1.00 94.81 83 THR A O 1
ATOM 614 N N . VAL A 1 84 ? -9.547 -0.061 12.691 1.00 94.75 84 VAL A N 1
ATOM 615 C CA . VAL A 1 84 ? -10.697 0.696 13.187 1.00 94.75 84 VAL A CA 1
ATOM 616 C C . VAL A 1 84 ? -10.252 1.447 14.428 1.00 94.75 84 VAL A C 1
ATOM 618 O O . VAL A 1 84 ? -9.819 0.834 15.401 1.00 94.75 84 VAL A O 1
ATOM 621 N N . VAL A 1 85 ? -10.371 2.770 14.391 1.00 93.38 85 VAL A N 1
ATOM 622 C CA . VAL A 1 85 ? -10.039 3.655 15.511 1.00 93.38 85 VAL A CA 1
ATOM 623 C C . VAL A 1 85 ? -11.217 4.598 15.712 1.00 93.38 85 VAL A C 1
ATOM 625 O O . VAL A 1 85 ? -11.668 5.226 14.755 1.00 93.38 85 VAL A O 1
ATOM 628 N N . GLU A 1 86 ? -11.748 4.651 16.937 1.00 91.31 86 GLU A N 1
ATOM 629 C CA . GLU A 1 86 ? -12.855 5.547 17.323 1.00 91.31 86 GLU A CA 1
ATOM 630 C C . GLU A 1 86 ? -14.065 5.476 16.364 1.00 91.31 86 GLU A C 1
ATOM 632 O O . GLU A 1 86 ? -14.593 6.486 15.906 1.00 91.31 86 GLU A O 1
ATOM 637 N N . GLY A 1 87 ? -14.480 4.260 15.989 1.00 92.19 87 GLY A N 1
ATOM 638 C CA . GLY A 1 87 ? -15.623 4.050 15.090 1.00 92.19 87 GLY A CA 1
ATOM 639 C C . GLY A 1 87 ? -15.375 4.431 13.624 1.00 92.19 87 GLY A C 1
ATOM 640 O O . GLY A 1 87 ? -16.311 4.430 12.829 1.00 92.19 87 GLY A O 1
ATOM 641 N N . THR A 1 88 ? -14.131 4.729 13.241 1.00 94.12 88 THR A N 1
ATOM 642 C CA . THR A 1 88 ? -13.743 5.033 11.859 1.00 94.12 88 THR A CA 1
ATOM 643 C C . THR A 1 88 ? -12.863 3.920 11.305 1.00 94.12 88 THR A C 1
ATOM 645 O O . THR A 1 88 ? -11.872 3.535 11.923 1.00 94.12 88 THR A O 1
ATOM 648 N N . CYS A 1 89 ? -13.213 3.404 10.127 1.00 94.44 89 CYS A N 1
ATOM 649 C CA . CYS A 1 89 ? -12.356 2.500 9.370 1.00 94.44 89 CYS A CA 1
ATOM 650 C C . CYS A 1 89 ? -11.299 3.310 8.626 1.00 94.44 89 CYS A C 1
ATOM 652 O O . CYS A 1 89 ? -11.657 4.214 7.873 1.00 94.44 89 CYS A O 1
ATOM 654 N N . TYR A 1 90 ? -10.032 2.947 8.784 1.00 94.62 90 TYR A N 1
ATOM 655 C CA . TYR A 1 90 ? -8.914 3.485 8.021 1.00 94.62 90 TYR A CA 1
ATOM 656 C C . TYR A 1 90 ? -8.308 2.388 7.150 1.00 94.62 90 TYR A C 1
ATOM 658 O O . TYR A 1 90 ? -8.143 1.239 7.574 1.00 94.62 90 TYR A O 1
ATOM 666 N N . ALA A 1 91 ? -7.976 2.761 5.922 1.00 94.56 91 ALA A N 1
ATOM 667 C CA . ALA A 1 91 ? -7.389 1.904 4.912 1.00 94.56 91 ALA A CA 1
ATOM 668 C C . ALA A 1 91 ? -6.119 2.560 4.374 1.00 94.56 91 ALA A C 1
ATOM 670 O O . ALA A 1 91 ? -6.138 3.742 4.033 1.00 94.56 91 ALA A O 1
ATOM 671 N N . VAL A 1 92 ? -5.035 1.793 4.288 1.00 94.81 92 VAL A N 1
ATOM 672 C CA . VAL A 1 92 ? -3.814 2.198 3.590 1.00 94.81 92 VAL A CA 1
ATOM 673 C C . VAL A 1 92 ? -3.381 1.072 2.666 1.00 94.81 92 VAL A C 1
ATOM 675 O O . VAL A 1 92 ? -3.202 -0.048 3.131 1.00 94.81 92 VAL A O 1
ATOM 678 N N . ASP A 1 93 ? -3.186 1.370 1.388 1.00 94.81 93 ASP A N 1
ATOM 679 C CA . ASP A 1 93 ? -2.767 0.404 0.375 1.00 94.81 93 ASP A CA 1
ATOM 680 C C . ASP A 1 93 ? -1.421 0.838 -0.199 1.00 94.81 93 ASP A C 1
ATOM 682 O O . ASP A 1 93 ? -1.309 1.891 -0.835 1.00 94.81 93 ASP A O 1
ATOM 686 N N . ARG A 1 94 ? -0.383 0.034 0.036 1.00 96.56 94 ARG A N 1
ATOM 687 C CA . ARG A 1 94 ? 0.939 0.221 -0.564 1.00 96.56 94 ARG A CA 1
ATOM 688 C C . ARG A 1 94 ? 1.030 -0.652 -1.803 1.00 96.56 94 ARG A C 1
ATOM 690 O O . ARG A 1 94 ? 1.112 -1.869 -1.678 1.00 96.56 94 ARG A O 1
ATOM 697 N N . VAL A 1 95 ? 1.030 -0.029 -2.975 1.00 96.44 95 VAL A N 1
ATOM 698 C CA . VAL A 1 95 ? 0.861 -0.714 -4.260 1.00 96.44 95 VAL A CA 1
ATOM 699 C C . VAL A 1 95 ? 2.066 -0.496 -5.165 1.00 96.44 95 VAL A C 1
ATOM 701 O O . VAL A 1 95 ? 2.490 0.636 -5.387 1.00 96.44 95 VAL A O 1
ATOM 704 N N . THR A 1 96 ? 2.571 -1.580 -5.732 1.00 96.81 96 THR A N 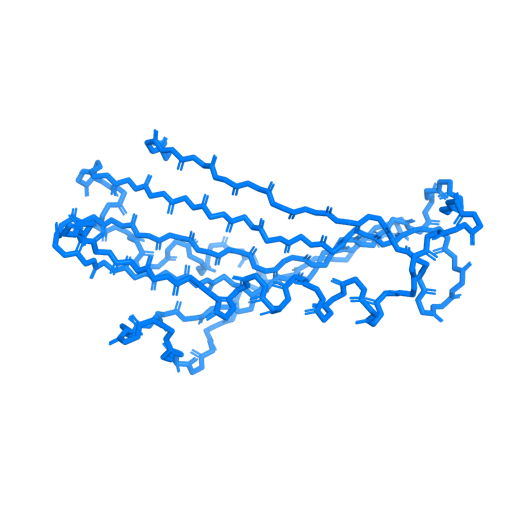1
ATOM 705 C CA . THR A 1 96 ? 3.473 -1.592 -6.879 1.00 96.81 96 THR A CA 1
ATOM 706 C C . THR A 1 96 ? 2.681 -2.089 -8.078 1.00 96.81 96 THR A C 1
ATOM 708 O O . THR A 1 96 ? 2.159 -3.203 -8.057 1.00 96.81 96 THR A O 1
ATOM 711 N N . TYR A 1 97 ? 2.584 -1.277 -9.123 1.00 95.62 97 TYR A N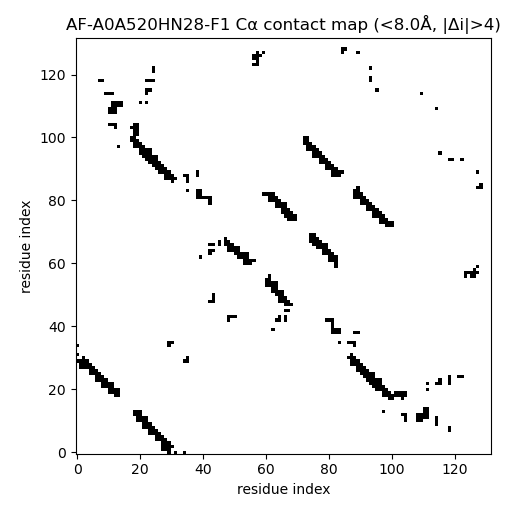 1
ATOM 712 C CA . TYR A 1 97 ? 1.904 -1.642 -10.360 1.00 95.62 97 TYR A CA 1
ATOM 713 C C . TYR A 1 97 ? 2.877 -1.570 -11.533 1.00 95.62 97 TYR A C 1
ATOM 715 O O . TYR A 1 97 ? 3.373 -0.501 -11.879 1.00 95.62 97 TYR A O 1
ATOM 723 N N . SER A 1 98 ? 3.179 -2.716 -12.126 1.00 94.62 98 SER A N 1
ATOM 724 C CA . SER A 1 98 ? 4.110 -2.854 -13.244 1.00 94.62 98 SER A CA 1
ATOM 725 C C . SER A 1 98 ? 3.333 -2.947 -14.549 1.00 94.62 98 SER A C 1
ATOM 727 O O . SER A 1 98 ? 2.407 -3.746 -14.667 1.00 94.62 98 SER A O 1
ATOM 729 N N . ILE A 1 99 ? 3.737 -2.162 -15.542 1.00 93.81 99 ILE A N 1
ATOM 730 C CA . ILE A 1 99 ? 3.109 -2.083 -16.861 1.00 93.81 99 ILE A CA 1
ATOM 731 C C . ILE A 1 99 ? 4.191 -2.398 -17.894 1.00 93.81 99 ILE A C 1
ATOM 733 O O . ILE A 1 99 ? 4.904 -1.505 -18.353 1.00 93.81 99 ILE A O 1
ATOM 737 N N . LYS A 1 100 ? 4.329 -3.679 -18.250 1.00 88.56 100 LYS A N 1
ATOM 738 C CA . LYS A 1 100 ? 5.371 -4.172 -19.169 1.00 88.56 100 LYS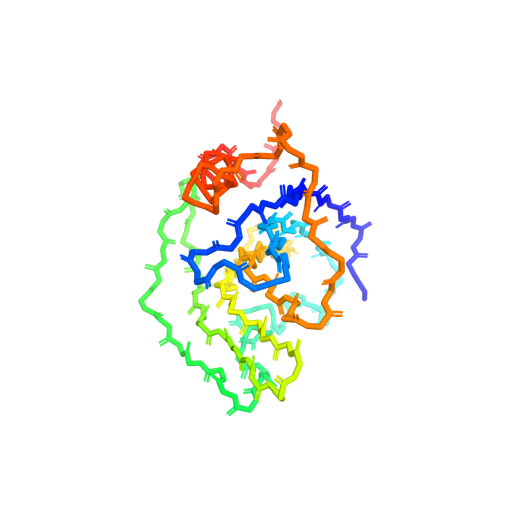 A CA 1
ATOM 739 C C . LYS A 1 100 ? 5.160 -3.663 -20.593 1.00 88.56 100 LYS A C 1
ATOM 741 O O . LYS A 1 100 ? 6.113 -3.292 -21.261 1.00 88.56 100 LYS A O 1
ATOM 746 N N . ALA A 1 101 ? 3.903 -3.595 -21.031 1.00 85.06 101 ALA A N 1
ATOM 747 C CA . ALA A 1 101 ? 3.528 -3.043 -22.337 1.00 85.06 101 ALA A CA 1
ATOM 748 C C . ALA A 1 101 ? 3.401 -1.503 -22.337 1.00 85.06 101 ALA A C 1
ATOM 750 O O . ALA A 1 101 ? 2.865 -0.925 -23.278 1.00 85.06 101 ALA A O 1
ATOM 751 N N . GLY A 1 102 ? 3.825 -0.836 -21.259 1.00 82.31 102 GLY A N 1
ATOM 752 C CA . GLY A 1 102 ? 3.752 0.616 -21.134 1.00 82.31 102 GLY A CA 1
ATOM 753 C C . GLY A 1 102 ? 4.879 1.319 -21.885 1.00 82.31 102 GLY A C 1
ATOM 754 O O . GLY A 1 102 ? 5.914 0.726 -22.189 1.00 82.31 102 GLY A O 1
ATOM 755 N N . SER A 1 103 ? 4.706 2.617 -22.134 1.00 85.81 103 SER A N 1
ATOM 756 C CA . SER A 1 103 ? 5.805 3.460 -22.601 1.00 85.81 103 SER A CA 1
ATOM 757 C C . SER A 1 103 ? 6.934 3.478 -21.573 1.00 85.81 103 SER A C 1
ATOM 759 O O . SER A 1 103 ? 6.679 3.481 -20.365 1.00 85.81 103 SER A O 1
ATOM 761 N N . ALA A 1 104 ? 8.176 3.558 -22.050 1.00 87.62 104 ALA A N 1
ATOM 762 C CA . ALA A 1 104 ? 9.313 3.769 -21.168 1.00 87.62 104 ALA A CA 1
ATOM 763 C C . ALA A 1 104 ? 9.116 5.064 -20.349 1.00 87.62 104 ALA A C 1
ATOM 765 O O . ALA A 1 104 ? 8.644 6.069 -20.892 1.00 87.62 104 ALA A O 1
ATOM 766 N N . PRO A 1 105 ? 9.468 5.069 -19.054 1.00 89.94 105 PRO A N 1
ATOM 767 C CA . PRO A 1 105 ? 9.353 6.258 -18.227 1.00 89.94 105 PRO A CA 1
ATOM 768 C C . PRO A 1 105 ? 10.365 7.323 -18.667 1.00 89.94 105 PRO A C 1
ATOM 770 O O . PRO A 1 105 ? 11.362 7.029 -19.333 1.00 89.94 105 PRO A O 1
ATOM 773 N N . SER A 1 106 ? 10.136 8.574 -18.253 1.00 91.50 106 SER A N 1
ATOM 774 C CA . SER A 1 106 ? 11.072 9.679 -18.503 1.00 91.50 106 SER A CA 1
ATOM 775 C C . SER A 1 106 ? 12.508 9.311 -18.104 1.00 91.50 106 SER A C 1
ATOM 777 O O . SER A 1 106 ? 12.742 8.635 -17.098 1.00 91.50 106 SER A O 1
ATOM 779 N N . ARG A 1 107 ? 13.504 9.839 -18.830 1.00 90.50 107 ARG A N 1
ATOM 780 C CA . ARG A 1 107 ? 14.927 9.686 -18.474 1.00 90.50 107 ARG A CA 1
ATOM 781 C C . ARG A 1 107 ? 15.235 10.189 -17.061 1.00 90.50 107 ARG A C 1
ATOM 783 O O . ARG A 1 107 ? 16.116 9.632 -16.410 1.00 90.50 107 ARG A O 1
ATOM 790 N N . THR A 1 108 ? 14.489 11.179 -16.575 1.00 94.56 108 THR A N 1
ATOM 791 C CA . THR A 1 108 ? 14.615 11.743 -15.221 1.00 94.56 108 THR A CA 1
ATOM 792 C C . THR A 1 108 ? 13.838 10.969 -14.155 1.00 94.56 108 THR A C 1
ATOM 794 O O . THR A 1 108 ? 13.946 11.292 -12.976 1.00 94.56 108 THR A O 1
ATOM 797 N N . ALA A 1 109 ? 13.069 9.940 -14.531 1.00 94.75 109 ALA A N 1
ATOM 798 C CA . ALA A 1 109 ? 12.346 9.126 -13.564 1.00 94.75 109 ALA A CA 1
ATOM 799 C C . ALA A 1 109 ? 13.325 8.386 -12.630 1.00 94.75 109 ALA A C 1
ATOM 801 O O . ALA A 1 109 ? 14.384 7.918 -13.084 1.00 94.75 109 ALA A O 1
ATOM 802 N N . PRO A 1 110 ? 12.975 8.246 -11.340 1.00 97.12 110 PRO A N 1
ATOM 803 C CA . PRO A 1 110 ? 13.778 7.489 -10.392 1.00 97.12 110 PRO A CA 1
ATOM 804 C C . PRO A 1 110 ? 13.784 5.999 -10.742 1.00 97.12 110 PRO A C 1
ATOM 806 O O . PRO A 1 110 ? 12.967 5.507 -11.524 1.00 97.12 110 PRO A O 1
ATOM 809 N N . THR A 1 111 ? 14.684 5.252 -10.110 1.00 96.44 111 THR A N 1
ATOM 810 C CA . THR A 1 111 ? 14.584 3.790 -10.089 1.00 96.44 111 THR A CA 1
ATOM 811 C C . THR A 1 111 ? 13.375 3.358 -9.262 1.00 96.44 111 THR A C 1
ATOM 813 O O . THR A 1 111 ? 12.952 4.072 -8.347 1.00 96.44 111 THR A O 1
ATOM 816 N N . GLN A 1 112 ? 12.839 2.168 -9.542 1.00 96.38 112 GLN A N 1
ATOM 817 C CA . GLN A 1 112 ? 11.767 1.585 -8.735 1.00 96.38 112 GLN A CA 1
ATOM 818 C C . GLN A 1 112 ? 12.110 1.575 -7.238 1.00 96.38 112 GLN A C 1
ATOM 820 O O . GLN A 1 112 ? 11.267 1.922 -6.421 1.00 96.38 112 GLN A O 1
ATOM 825 N N . ALA A 1 113 ? 13.353 1.247 -6.873 1.00 96.12 113 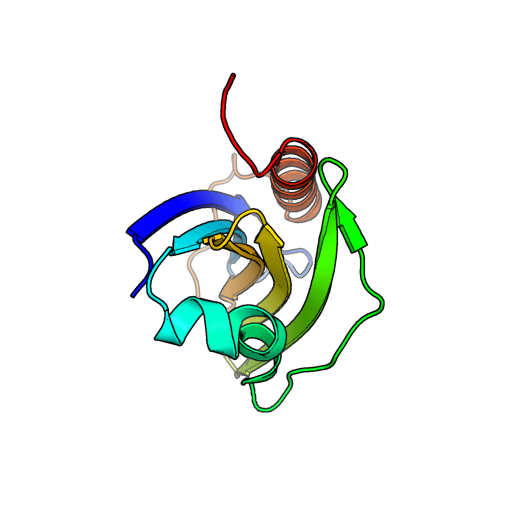ALA A N 1
ATOM 826 C CA . ALA A 1 113 ? 13.788 1.226 -5.477 1.00 96.12 113 ALA A CA 1
ATOM 827 C C . ALA A 1 113 ? 13.653 2.598 -4.791 1.00 96.12 113 ALA A C 1
ATOM 829 O O . ALA A 1 113 ? 13.159 2.673 -3.668 1.00 96.12 113 ALA A O 1
ATOM 830 N N . ILE A 1 114 ? 14.036 3.683 -5.476 1.00 97.81 114 ILE A N 1
ATOM 831 C CA . ILE A 1 114 ? 13.916 5.050 -4.946 1.00 97.81 114 ILE A CA 1
ATOM 832 C C . ILE A 1 114 ? 12.443 5.448 -4.816 1.00 97.81 114 ILE A C 1
ATOM 834 O O . ILE A 1 114 ? 12.027 5.929 -3.764 1.00 97.81 114 ILE A O 1
ATOM 838 N N . ALA A 1 115 ? 11.631 5.208 -5.848 1.00 97.62 115 ALA A N 1
ATOM 839 C CA . ALA A 1 115 ? 10.200 5.505 -5.785 1.00 97.62 115 ALA A CA 1
ATOM 840 C C . ALA A 1 115 ? 9.503 4.706 -4.672 1.00 97.62 115 ALA A C 1
ATOM 842 O O . ALA A 1 115 ? 8.679 5.242 -3.930 1.00 97.62 115 ALA A O 1
ATOM 843 N N . ALA A 1 116 ? 9.885 3.439 -4.495 1.00 97.44 116 ALA A N 1
ATOM 844 C CA . ALA A 1 116 ? 9.352 2.598 -3.441 1.00 97.44 116 ALA A CA 1
ATOM 845 C C . ALA A 1 116 ? 9.749 3.099 -2.048 1.00 97.44 116 ALA A C 1
ATOM 847 O O . ALA A 1 116 ? 8.908 3.101 -1.149 1.00 97.44 116 ALA A O 1
ATOM 848 N N . ALA A 1 117 ? 10.991 3.561 -1.878 1.00 97.75 117 ALA A N 1
ATOM 849 C CA . ALA A 1 117 ? 11.457 4.178 -0.641 1.00 97.75 117 ALA A CA 1
ATOM 850 C C . ALA A 1 117 ? 10.685 5.467 -0.319 1.00 97.75 117 ALA A C 1
ATOM 852 O O . ALA A 1 117 ? 10.241 5.629 0.815 1.00 97.75 117 ALA A O 1
ATOM 853 N N . ASN A 1 118 ? 10.430 6.328 -1.311 1.00 97.81 118 ASN A N 1
ATOM 854 C CA . ASN A 1 118 ? 9.627 7.544 -1.133 1.00 97.81 118 ASN A CA 1
ATOM 855 C C . ASN A 1 118 ? 8.203 7.222 -0.658 1.00 97.81 118 ASN A C 1
ATOM 857 O O . ASN A 1 118 ? 7.696 7.830 0.282 1.00 97.81 118 ASN A O 1
ATOM 861 N N . MET A 1 119 ? 7.564 6.226 -1.274 1.00 97.88 119 MET A N 1
ATOM 862 C CA . MET A 1 119 ? 6.237 5.767 -0.862 1.00 97.88 119 MET A CA 1
ATOM 863 C C . MET A 1 119 ? 6.247 5.163 0.550 1.00 97.88 119 MET A C 1
ATOM 865 O O . MET A 1 119 ? 5.333 5.406 1.335 1.00 97.88 119 MET A O 1
ATOM 869 N N . ASN A 1 120 ? 7.291 4.415 0.910 1.00 95.88 120 ASN A N 1
ATOM 870 C CA . ASN A 1 120 ? 7.445 3.876 2.262 1.00 95.88 120 ASN A CA 1
ATOM 871 C C . ASN A 1 120 ? 7.700 4.980 3.302 1.00 95.88 120 ASN A C 1
ATOM 873 O O . ASN A 1 120 ? 7.233 4.859 4.432 1.00 95.88 120 ASN A O 1
ATOM 877 N N . ALA A 1 121 ? 8.383 6.064 2.926 1.00 95.94 121 ALA A N 1
ATOM 878 C CA . ALA A 1 121 ? 8.550 7.231 3.785 1.00 95.94 121 ALA A CA 1
ATOM 879 C C . ALA A 1 121 ? 7.201 7.913 4.060 1.00 95.94 121 ALA A C 1
ATOM 881 O O . ALA A 1 121 ? 6.905 8.213 5.210 1.00 95.94 121 ALA A O 1
ATOM 882 N N . ILE A 1 122 ? 6.343 8.069 3.043 1.00 93.88 122 ILE A N 1
ATOM 883 C CA . ILE A 1 122 ? 4.968 8.570 3.227 1.00 93.88 122 ILE A CA 1
ATOM 884 C C . ILE A 1 122 ? 4.165 7.632 4.133 1.00 93.88 122 ILE A C 1
ATOM 886 O O . ILE A 1 122 ? 3.477 8.088 5.036 1.00 93.88 122 ILE A O 1
ATOM 890 N N . LEU A 1 123 ? 4.265 6.316 3.927 1.00 92.81 123 LEU A N 1
ATOM 891 C CA . LEU A 1 123 ? 3.600 5.334 4.785 1.00 92.81 123 LEU A CA 1
ATOM 892 C C . LEU A 1 123 ? 4.015 5.497 6.258 1.00 92.81 123 LEU A C 1
ATOM 894 O O . LEU A 1 123 ? 3.169 5.420 7.144 1.00 92.81 123 LEU A O 1
ATOM 898 N N . ALA A 1 124 ? 5.297 5.757 6.522 1.00 91.75 124 ALA A N 1
ATOM 899 C CA . ALA A 1 124 ? 5.822 5.925 7.874 1.00 91.75 124 ALA A CA 1
ATOM 900 C C . ALA A 1 124 ? 5.321 7.195 8.588 1.00 91.75 124 ALA A C 1
ATOM 902 O O . ALA A 1 124 ? 5.342 7.229 9.816 1.00 91.75 124 ALA A O 1
ATOM 903 N N . THR A 1 125 ? 4.847 8.211 7.857 1.00 90.94 125 THR A N 1
ATOM 904 C CA . THR A 1 125 ? 4.277 9.438 8.446 1.00 90.94 125 THR A CA 1
ATOM 905 C C . THR A 1 125 ? 2.775 9.348 8.707 1.00 90.94 125 THR A C 1
ATOM 907 O O . THR A 1 125 ? 2.169 10.313 9.175 1.00 90.94 125 THR A O 1
ATOM 910 N N . ILE A 1 126 ? 2.140 8.211 8.404 1.00 88.56 126 ILE A N 1
ATOM 911 C CA . ILE A 1 126 ? 0.705 8.054 8.621 1.00 88.56 126 ILE A CA 1
ATOM 912 C C . ILE A 1 126 ? 0.416 7.900 10.117 1.00 88.56 126 ILE A C 1
ATOM 914 O O . ILE A 1 126 ? 0.858 6.962 10.783 1.00 88.56 126 ILE A O 1
ATOM 918 N N . HIS A 1 127 ? -0.433 8.797 10.607 1.00 86.38 127 HIS A N 1
ATOM 919 C CA . HIS A 1 127 ? -1.061 8.743 11.919 1.00 86.38 127 HIS A CA 1
ATOM 920 C C . HIS A 1 127 ? -2.580 8.791 11.730 1.00 86.38 127 HIS A C 1
ATOM 922 O O . HIS A 1 127 ? -3.079 9.530 10.879 1.00 86.38 127 HIS A O 1
ATOM 928 N N . VAL A 1 128 ? -3.318 7.986 12.497 1.00 84.38 128 VAL A N 1
ATOM 929 C CA . VAL A 1 128 ? -4.788 7.904 12.438 1.00 84.38 128 VAL A CA 1
ATOM 930 C C . VAL A 1 128 ? -5.386 8.212 13.806 1.00 84.38 128 VAL A C 1
ATOM 932 O O . VAL A 1 128 ? -4.748 7.961 14.821 1.00 84.38 128 VAL A O 1
ATOM 935 N N . GLY A 1 129 ? -6.595 8.775 13.828 1.00 73.81 129 GLY A N 1
ATOM 936 C CA . GLY A 1 129 ? -7.235 9.308 15.035 1.00 73.81 129 GLY A CA 1
ATOM 937 C C . GLY A 1 129 ? -7.557 10.799 14.901 1.00 73.81 129 GLY A C 1
ATOM 938 O O . GLY A 1 129 ? -7.379 11.394 13.834 1.00 73.81 129 GLY A O 1
ATOM 939 N N . ARG A 1 130 ? -8.066 11.423 15.969 1.00 61.06 130 ARG A N 1
ATOM 940 C CA . ARG A 1 130 ? -8.352 12.866 15.968 1.00 61.06 130 ARG A CA 1
ATOM 941 C C . ARG A 1 130 ? -7.069 13.682 15.762 1.00 61.06 130 ARG A C 1
ATOM 943 O O . ARG A 1 130 ? -6.116 13.538 16.524 1.00 61.06 130 ARG A O 1
ATOM 950 N N . ARG A 1 131 ? -7.097 14.627 14.810 1.00 52.25 131 ARG A N 1
ATOM 951 C CA . ARG A 1 131 ? -6.284 15.849 14.921 1.00 52.25 131 ARG A CA 1
ATOM 952 C C . ARG A 1 131 ? -6.704 16.528 16.226 1.00 52.25 131 ARG A C 1
ATOM 954 O O . ARG A 1 131 ? -7.874 16.888 16.355 1.00 52.25 131 ARG A O 1
ATOM 961 N N . ARG A 1 132 ? -5.793 16.615 17.194 1.00 44.41 132 ARG A N 1
ATOM 962 C CA . ARG A 1 132 ? -5.892 17.658 18.217 1.00 44.41 132 ARG A CA 1
ATOM 963 C C . ARG A 1 132 ? -5.535 18.990 17.578 1.00 44.41 132 ARG A C 1
ATOM 965 O O . ARG A 1 132 ? -4.630 18.978 16.713 1.00 44.41 132 ARG A O 1
#

Nearest PDB structures (foldseek):
  6e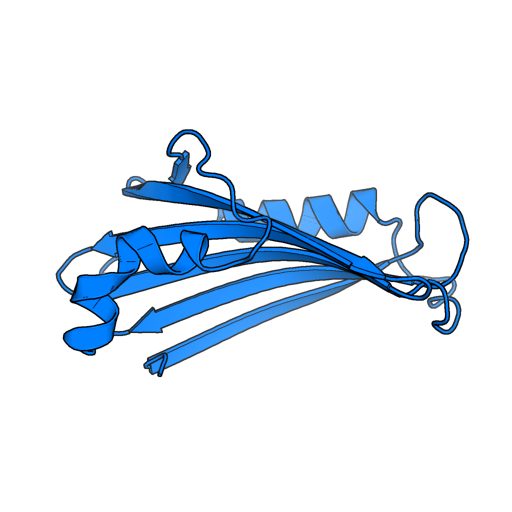8a-assembly2_B-2  TM=5.134E-01  e=1.692E-03  Salmonella enterica subsp. enterica serovar Typhimurium
  6e8a-assembly1_A-3  TM=4.542E-01  e=8.196E-04  Salmonella enterica subsp. enterica serovar Typhimurium
  3hlz-assembly1_A  TM=5.125E-01  e=4.290E-02  Bacteroides thetaiotaomicron VPI-5482
  6v8l-assembly2_B  TM=3.055E-01  e=1.383E-01  Arachis hypogaea
  6v8j-assembly4_D  TM=3.023E-01  e=1.383E-01  Arachis hypogaea

Sequence (132 aa):
MADAVARFWQVAKPRDGVGQVIEMVQIGFSRNAAVVARCGTAGAKGANGRRLPDRMLGGHRWTAYSNGDAGMSQSIAATDLRTVVEGTCYAVDRVTYSIKAGSAPSRTAPTQAIAAANMNAILATIHVGRRR

=== Feature glossary ===
A reading guide for the features in this record.

Start from the sequence.

  · This is the polypeptide sequence — one letter per residue, N-terminus first. Length ranges from a few dozen residues for small domains to over a thousand for large multi-domain proteins.

Fold it, and you get atomic coordinates and the backbone conformation that goes with them.

  · Structure coordinates are given as an mmCIF _atom_site loop: one row per atom with element, residue name, chain id, sequence number, and x/y/z position in Å. Only the four main-chain atoms per residue are included here; side chains are omitted to keep the record compact.

  · Backbone dihedral angles. Every residue except chain termini has a φ (preceding-C → N → Cα → C) and a ψ (N → Cα → C → next-N). They are reported in degrees following the IUPAC sign convention. Secondary structure is essentially a statement about which (φ, ψ) basin each residue occupies.

  · The SS8 string is DSSP's per-residue secondary-structure call. α-helix (H) means an i→i+4 H-bond ladder; β-strand (E) means the residue participates in a β-sheet; 3₁₀ (G) and π (I) are tighter and wider helices; T/S are turns/bends; '-' is loop.

  · SS3 is a coarse helix/strand/coil call (letters a/b/c) made by the P-SEA algorithm from inter-Cα distances and dihedrals. It is less detailed than DSSP but needs only Cα positions.

Summarize the fold with a handful of shape descriptors and a per-residue structural alphabet.

  · Radius of gyration (Rg) is the root-mean-square distance of Cα atoms from their centroid — a single number for overall size and compactness. A globular domain of N residues has Rg ≈ 2.2·N^0.38 Å; an extended or disordered chain has a much larger Rg. The Cα contact count is the number of residue pairs whose Cα atoms are within 8 Å and are more than four positions apart in sequence — a standard proxy for tertiary packing density. The bounding box is the smallest axis-aligned box enclosing all Cα atoms.

  · The Foldseek 3Di string encodes local tertiary geometry as a 20-letter alphabet — one character per residue — derived from the relative positions of nearby Cα atoms. Unlike the amino-acid sequence, 3Di is a direct function of the 3D structure, so two proteins with the same fold have similar 3Di strings even at low sequence identity.

  · Solvent-accessible surface area (SASA) is the area in Å² traced out by the centre of a 1.4 Å probe sphere (a water molecule) rolled over the protein's van der Waals surface (Shrake–Rupley / Lee–Richards construction). Buried residues have near-zero SASA; fully exposed residue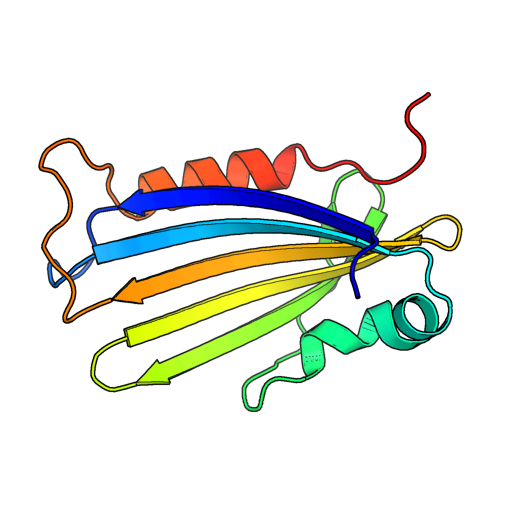s can exceed 200 Å². The total SASA scales roughly with the number of surface residues.

Ask how reliable the model is.

  · pLDDT (predicted Local Distance Difference Test) is AlphaFold's per-residue confidence score, ranging from 0 to 100. Values above 90 indicate high confidence (typically well-packed cores); 70–90 is confident; 50–70 low confidence; below 50 usually means the region is disordered or the prediction is unreliable there. AlphaFold stores pLDDT in the mmCIF B-factor column.

  · B-factor (Debye–Waller factor) reflects atomic displacement in the crystal lattice. It is an experimental observable (units Å²), not a prediction; low values mean the atom is pinned down, high values mean it moves or is heterogeneous across the crystal.

  · Predicted Aligned Error (PAE) is an AlphaFold confidence matrix: entry (i, j) is the expected error in the position of residue j, in ångströms, when the prediction is superimposed on the true structure at residue i. Low PAE within a block of residues means that block is internally rigid and well-predicted; high PAE between two blocks means their relative placement is uncertain even if each block individually is confident.

Place it in context: what it resembles, what it is annotated as, and how it looks.

  · Nearest PDB neighbors are the top structural matches found by Foldseek when searching this structure against the entire Protein Data Bank. Each hit reports a TM-score (0 to 1; >0.5 almost always implies the same fold) and an E-value. These are *structural* homologs — they may share no detectable sequence similarity.

  · Functional annotations link the protein to curated databases. InterPro entries identify conserved domains and families by matching the sequence against member-database signatures (Pfam, PROSITE, CDD, …). Gene Ontology (GO) terms describe molecular function, biological process, and cellular component in a controlled vocabulary. CATH places the structure in a hierarchical fold classification (Class/Architecture/Topology/Homologous-superfamily). The organism is the source species.

  · Three diagnostic plots accompany the record. The Cα contact map visualizes the tertiary structure as a 2D adjacency matrix (8 Å cutoff, sequence-local contacts suppressed). The Ramachandran plot shows the distribution of backbone (φ, ψ) torsions, with points in the α and β basins reflecting secondary structure content. The PAE plot shows AlphaFold's inter-residue confidence as a color matrix.

  · Six rendered views show the 3D structure from the faces of a cube — i.e. along ±x, ±y, ±z. Rendering representation is drawn randomly per protein from cartoon (secondary-structure ribbons), sticks (backbone bonds), or molecular surface; coloring is either N→C rainbow (blue at the N-terminus through red at the C-terminus) or one color per chain.